Protein AF-A0ABD5DFR7-F1 (afdb_monomer)

Structure (mmCIF, N/CA/C/O backbone):
data_AF-A0ABD5DFR7-F1
#
_entry.id   AF-A0ABD5DFR7-F1
#
loop_
_atom_site.group_PDB
_atom_site.id
_atom_site.type_symbol
_atom_site.label_atom_id
_atom_site.label_alt_id
_atom_site.label_comp_id
_atom_site.label_asym_id
_atom_site.label_entity_id
_atom_site.label_seq_id
_atom_site.pdbx_PDB_ins_code
_atom_site.Cartn_x
_atom_site.Cartn_y
_atom_site.Cartn_z
_atom_site.occupancy
_atom_site.B_iso_or_equiv
_atom_site.auth_seq_id
_atom_site.auth_comp_id
_atom_site.auth_asym_id
_atom_site.auth_atom_id
_atom_site.pdbx_PDB_model_num
ATOM 1 N N . SER A 1 1 ? -7.370 10.850 8.129 1.00 72.00 1 SER A N 1
ATOM 2 C CA . SER A 1 1 ? -7.744 9.921 7.044 1.00 72.00 1 SER A CA 1
ATOM 3 C C . SER A 1 1 ? -6.776 8.747 7.048 1.00 72.00 1 SER A C 1
ATOM 5 O O . SER A 1 1 ? -5.586 8.996 7.196 1.00 72.00 1 SER A O 1
ATOM 7 N N . HIS A 1 2 ? -7.265 7.508 6.919 1.00 96.12 2 HIS A N 1
ATOM 8 C CA . HIS A 1 2 ? -6.459 6.269 6.876 1.00 96.12 2 HIS A CA 1
ATOM 9 C C . 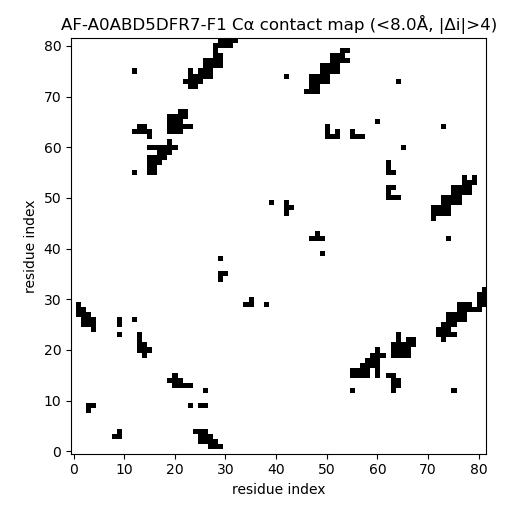HIS A 1 2 ? -6.301 5.699 5.453 1.00 96.12 2 HIS A C 1
ATOM 11 O O . HIS A 1 2 ? -5.955 4.534 5.271 1.00 96.12 2 HIS A O 1
ATOM 17 N N . LEU A 1 3 ? -6.528 6.558 4.459 1.00 98.38 3 LEU A N 1
ATOM 18 C CA . LEU A 1 3 ? -6.301 6.341 3.036 1.00 98.38 3 LEU A CA 1
ATOM 19 C C . LEU A 1 3 ? -5.694 7.629 2.467 1.00 98.38 3 LEU A C 1
ATOM 21 O O . LEU A 1 3 ? -6.220 8.722 2.713 1.00 98.38 3 LEU A O 1
ATOM 25 N N . LEU A 1 4 ? -4.587 7.504 1.73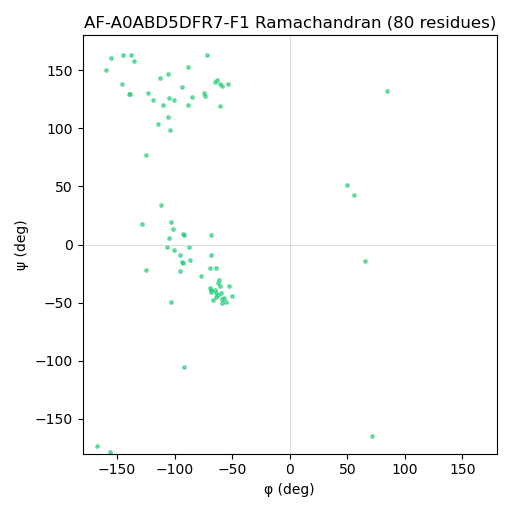8 1.00 98.69 4 LEU A N 1
ATOM 26 C CA . LEU A 1 4 ? -3.922 8.599 1.035 1.00 98.69 4 LEU A CA 1
ATOM 27 C C . LEU A 1 4 ? -3.809 8.257 -0.450 1.00 98.69 4 LEU A C 1
ATOM 29 O O . LEU A 1 4 ? -3.312 7.188 -0.786 1.00 98.69 4 LEU A O 1
ATOM 33 N N . THR A 1 5 ? -4.222 9.181 -1.312 1.00 98.44 5 THR A N 1
ATOM 34 C CA . THR A 1 5 ? -4.111 9.077 -2.781 1.00 98.44 5 THR A CA 1
ATOM 35 C C . THR A 1 5 ? -3.372 10.266 -3.396 1.00 98.44 5 THR A C 1
ATOM 37 O O . THR A 1 5 ? -2.808 10.153 -4.475 1.00 98.44 5 THR A O 1
ATOM 40 N N . ASP A 1 6 ? -3.322 11.403 -2.694 1.00 98.25 6 ASP A N 1
ATOM 41 C CA . ASP A 1 6 ? -2.565 12.588 -3.105 1.00 98.25 6 ASP A CA 1
ATOM 42 C C . ASP A 1 6 ? -1.060 12.258 -3.218 1.00 98.25 6 ASP A C 1
ATOM 44 O O . ASP A 1 6 ? -0.450 11.895 -2.200 1.00 98.25 6 ASP A O 1
ATOM 48 N N . PRO A 1 7 ? -0.443 12.409 -4.408 1.00 97.44 7 PRO A N 1
ATOM 49 C CA . PRO A 1 7 ? 0.965 12.094 -4.635 1.00 97.44 7 PRO A CA 1
ATOM 50 C C . PRO A 1 7 ? 1.922 12.766 -3.647 1.00 97.44 7 PRO A C 1
ATOM 52 O O . PRO A 1 7 ? 2.913 12.146 -3.245 1.00 97.44 7 PRO A O 1
ATOM 55 N N . ALA A 1 8 ? 1.625 13.997 -3.215 1.00 97.94 8 ALA A N 1
ATOM 56 C CA . ALA A 1 8 ? 2.453 14.718 -2.252 1.00 97.94 8 ALA A CA 1
ATOM 57 C C . ALA A 1 8 ? 2.380 14.077 -0.857 1.00 97.94 8 ALA A C 1
ATOM 59 O O . ALA A 1 8 ? 3.388 13.955 -0.161 1.00 97.94 8 ALA A O 1
ATOM 60 N N . LYS A 1 9 ? 1.200 13.591 -0.452 1.00 98.12 9 LYS A N 1
ATOM 61 C CA . LYS A 1 9 ? 1.000 12.934 0.852 1.00 98.12 9 LYS A CA 1
ATOM 62 C C . LYS A 1 9 ? 1.535 11.504 0.880 1.00 98.12 9 LYS A C 1
ATOM 64 O O . LYS A 1 9 ? 1.904 11.015 1.948 1.00 98.12 9 LYS A O 1
ATOM 69 N N . THR A 1 10 ? 1.588 10.830 -0.268 1.00 98.38 10 THR A N 1
ATOM 70 C CA . THR A 1 10 ? 2.103 9.456 -0.381 1.00 98.38 10 THR A CA 1
ATOM 71 C C . THR A 1 10 ? 3.621 9.392 -0.577 1.00 98.38 10 THR A C 1
ATOM 73 O O . THR A 1 10 ? 4.205 8.328 -0.376 1.00 98.38 10 THR A O 1
ATOM 76 N N . GLN A 1 11 ? 4.292 10.511 -0.890 1.00 98.12 11 GLN A N 1
ATOM 77 C CA . GLN A 1 11 ? 5.718 10.553 -1.250 1.00 98.12 11 GLN A CA 1
ATOM 78 C C . GLN A 1 11 ? 6.635 9.822 -0.254 1.00 98.12 11 GLN A C 1
ATOM 80 O O . GLN A 1 11 ? 7.488 9.041 -0.670 1.00 98.12 11 GLN A O 1
ATOM 85 N N . ARG A 1 12 ? 6.441 10.012 1.060 1.00 97.62 12 ARG A N 1
ATOM 86 C CA . ARG A 1 12 ? 7.284 9.374 2.096 1.00 97.62 12 ARG A CA 1
ATOM 87 C C . ARG A 1 12 ? 7.195 7.842 2.145 1.00 97.62 12 ARG A C 1
ATOM 89 O O . ARG A 1 12 ? 8.074 7.204 2.710 1.00 97.62 12 ARG A O 1
ATOM 96 N N . TYR A 1 13 ? 6.127 7.268 1.598 1.00 98.50 13 TYR A N 1
ATOM 97 C CA . TYR A 1 13 ? 5.907 5.820 1.521 1.00 98.50 13 TYR A CA 1
ATOM 98 C C . TYR A 1 13 ? 6.373 5.245 0.185 1.00 98.50 13 TYR A C 1
ATOM 100 O O . TYR A 1 13 ? 6.638 4.055 0.082 1.00 98.50 13 TYR A O 1
ATOM 108 N N . ARG A 1 14 ? 6.455 6.094 -0.842 1.00 98.31 14 ARG A N 1
ATOM 109 C CA . ARG A 1 14 ? 6.834 5.725 -2.205 1.00 98.31 14 ARG A CA 1
ATOM 110 C C . ARG A 1 14 ? 8.323 5.883 -2.490 1.00 98.31 14 ARG A C 1
ATOM 112 O O . ARG A 1 14 ? 8.792 5.340 -3.479 1.00 98.31 14 ARG A O 1
ATOM 119 N N . LYS A 1 15 ? 9.052 6.620 -1.649 1.00 98.44 15 LYS A N 1
ATOM 120 C CA . LYS A 1 15 ? 10.506 6.803 -1.723 1.00 98.44 15 LYS A CA 1
ATOM 121 C C . LYS A 1 15 ? 11.192 5.977 -0.638 1.00 98.44 15 LYS A C 1
ATOM 123 O O . LYS A 1 15 ? 10.841 6.101 0.535 1.00 98.44 15 LYS A O 1
ATOM 128 N N . GLY A 1 16 ? 12.143 5.135 -1.026 1.00 97.81 16 GLY A N 1
ATOM 129 C CA . GLY A 1 16 ? 12.902 4.308 -0.097 1.00 97.81 16 GLY A CA 1
ATOM 130 C C . GLY A 1 16 ? 13.892 5.126 0.732 1.00 97.81 16 GLY A C 1
ATOM 131 O O . GLY A 1 16 ? 14.223 6.269 0.406 1.00 97.81 16 GLY A O 1
ATOM 132 N N . PHE A 1 17 ? 14.372 4.530 1.825 1.00 97.06 17 PHE A N 1
ATOM 133 C CA . PHE A 1 17 ? 15.248 5.205 2.787 1.00 97.06 17 PHE A CA 1
ATOM 134 C C . PHE A 1 17 ? 16.586 5.651 2.178 1.00 97.06 17 PHE A C 1
ATOM 136 O O . PHE A 1 17 ? 17.049 6.760 2.435 1.00 97.06 17 PHE A O 1
ATOM 143 N N . ARG A 1 18 ? 17.210 4.783 1.369 1.00 97.62 18 ARG A N 1
ATOM 144 C CA . ARG A 1 18 ? 18.492 5.052 0.692 1.00 97.62 18 ARG A CA 1
ATOM 145 C C . ARG A 1 18 ? 18.304 5.389 -0.786 1.00 97.62 18 ARG A C 1
ATOM 147 O O . ARG A 1 18 ? 18.866 6.362 -1.277 1.00 97.62 18 ARG A O 1
ATOM 154 N N . SER A 1 19 ? 17.539 4.557 -1.479 1.00 96.19 19 SER A N 1
ATOM 155 C CA . SER A 1 19 ? 17.238 4.629 -2.908 1.00 96.19 19 SER A CA 1
ATOM 156 C C . SER A 1 19 ? 15.916 3.899 -3.174 1.00 96.19 19 SER A C 1
ATOM 158 O O . SER A 1 19 ? 15.282 3.416 -2.231 1.00 96.19 19 SER A O 1
ATOM 160 N N . GLY A 1 20 ? 15.495 3.829 -4.436 1.00 96.38 20 GLY A N 1
ATOM 161 C CA . GLY A 1 20 ? 14.201 3.278 -4.828 1.00 96.38 20 GLY A CA 1
ATOM 162 C C . GLY A 1 20 ? 13.082 4.313 -4.732 1.00 96.38 20 GLY A C 1
ATOM 163 O O . GLY A 1 20 ? 12.958 5.053 -3.751 1.00 96.38 20 GLY A O 1
ATOM 164 N N . GLN A 1 21 ? 12.280 4.394 -5.787 1.00 97.94 21 GLN A N 1
ATOM 165 C CA . GLN A 1 21 ? 11.077 5.209 -5.837 1.00 97.94 21 GLN A CA 1
ATOM 166 C C . GLN A 1 21 ? 10.156 4.695 -6.943 1.00 97.94 21 GLN A C 1
ATOM 168 O O . GLN A 1 21 ? 10.638 4.232 -7.976 1.00 97.94 21 GLN A O 1
ATOM 173 N N . GLY A 1 22 ? 8.849 4.867 -6.759 1.00 98.12 22 GLY A N 1
ATOM 174 C CA . GLY A 1 22 ? 7.872 4.694 -7.826 1.00 98.12 22 GLY A CA 1
ATOM 175 C C . GLY A 1 22 ? 6.495 5.241 -7.467 1.00 98.12 22 GLY A C 1
ATOM 176 O O . GLY A 1 22 ? 6.302 5.897 -6.438 1.00 98.12 22 GLY A O 1
ATOM 177 N N . GLU A 1 23 ? 5.527 5.005 -8.336 1.00 97.81 23 GLU A N 1
ATOM 178 C CA . GLU A 1 23 ? 4.142 5.416 -8.153 1.00 97.81 23 GLU A CA 1
ATOM 179 C C . GLU A 1 23 ? 3.330 4.353 -7.403 1.00 97.81 23 GLU A C 1
ATOM 181 O O . GLU A 1 23 ? 3.631 3.161 -7.409 1.00 97.81 23 GLU A O 1
ATOM 186 N N . ALA A 1 24 ? 2.295 4.811 -6.705 1.00 98.50 24 ALA A N 1
ATOM 187 C CA . ALA A 1 24 ? 1.306 3.951 -6.073 1.00 98.50 24 ALA A CA 1
ATOM 188 C C . ALA A 1 24 ? -0.050 4.649 -6.141 1.00 98.50 24 ALA A C 1
ATOM 190 O O . ALA A 1 24 ? -0.137 5.850 -5.878 1.00 98.50 24 ALA A O 1
ATOM 191 N N . LEU A 1 25 ? -1.099 3.886 -6.443 1.00 98.56 25 LEU A N 1
ATOM 192 C CA . LEU A 1 25 ? -2.483 4.358 -6.473 1.00 98.56 25 LEU A CA 1
ATOM 193 C C . LEU A 1 25 ? -2.911 4.898 -5.106 1.00 98.56 25 LEU A C 1
ATOM 195 O O . LEU A 1 25 ? -3.585 5.924 -5.011 1.00 98.56 25 LEU A O 1
ATOM 199 N N . ALA A 1 26 ? -2.527 4.197 -4.038 1.00 98.69 26 ALA A N 1
ATOM 200 C CA . ALA A 1 26 ? -2.882 4.581 -2.683 1.00 98.69 26 ALA A CA 1
ATOM 201 C C . ALA A 1 26 ? -1.903 4.054 -1.630 1.00 98.69 26 ALA A C 1
ATOM 203 O O . ALA A 1 26 ? -1.193 3.068 -1.835 1.00 98.69 26 ALA A O 1
ATOM 204 N N . VAL A 1 27 ? -1.940 4.692 -0.458 1.00 98.81 27 VAL A N 1
ATOM 205 C CA . VAL A 1 27 ? -1.374 4.172 0.791 1.00 98.81 27 VAL A CA 1
ATOM 206 C C . VAL A 1 27 ? -2.499 4.006 1.813 1.00 98.81 27 VAL A C 1
ATOM 208 O O . VAL A 1 27 ? -3.212 4.969 2.116 1.00 98.81 27 VAL A O 1
ATOM 211 N N . VAL A 1 28 ? -2.655 2.796 2.348 1.00 98.75 28 V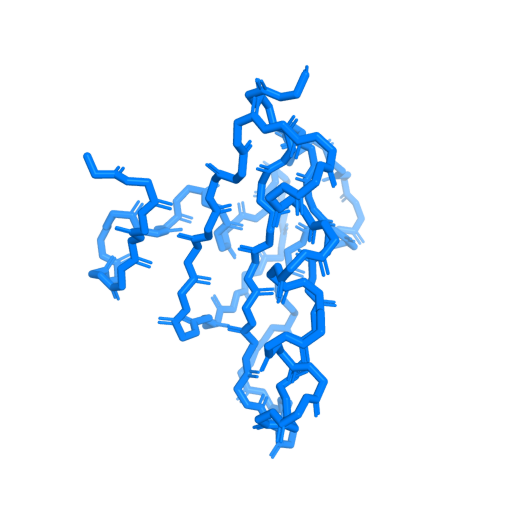AL A N 1
ATOM 212 C CA . VAL A 1 28 ? -3.708 2.423 3.309 1.00 98.75 28 VAL A CA 1
ATOM 213 C C . VAL A 1 28 ? -3.093 2.112 4.674 1.00 98.75 28 VAL A C 1
ATOM 215 O O . VAL A 1 28 ? -2.014 1.527 4.757 1.00 98.75 28 VAL A O 1
ATOM 218 N N . PHE A 1 29 ? -3.789 2.491 5.750 1.00 98.69 29 PHE A N 1
ATOM 219 C CA . PHE A 1 29 ? -3.329 2.339 7.136 1.00 98.69 29 PHE A CA 1
ATOM 220 C C . PHE A 1 29 ? -4.350 1.551 7.973 1.00 98.69 29 PHE A C 1
ATOM 222 O O . PHE A 1 29 ? -5.096 2.182 8.731 1.00 98.69 29 PHE A O 1
ATOM 229 N N . PRO A 1 30 ? -4.436 0.213 7.852 1.00 98.62 30 PRO A N 1
ATOM 230 C CA . PRO A 1 30 ? -5.343 -0.583 8.681 1.00 98.62 30 PRO A CA 1
ATOM 231 C C . PRO A 1 30 ? -4.993 -0.425 10.166 1.00 98.62 30 PRO A C 1
ATOM 233 O O . PRO A 1 30 ? -3.821 -0.383 10.527 1.00 98.62 30 PRO A O 1
ATOM 236 N N . GLY A 1 31 ? -6.003 -0.297 11.024 1.00 98.62 31 GLY A N 1
ATOM 237 C CA . GLY A 1 31 ? -5.855 -0.147 12.475 1.00 98.62 31 GLY A CA 1
ATOM 238 C C . GLY A 1 31 ? -6.098 -1.426 13.272 1.00 98.62 31 GLY A C 1
ATOM 239 O O . GLY A 1 31 ? -5.943 -1.417 14.486 1.00 98.62 31 GLY A O 1
ATOM 240 N N . THR A 1 32 ? -6.504 -2.515 12.616 1.00 98.69 32 THR A N 1
ATOM 241 C CA . THR A 1 32 ? -6.673 -3.840 13.228 1.00 98.69 32 THR A CA 1
ATOM 242 C C . THR A 1 32 ? -6.291 -4.937 12.237 1.00 98.69 32 THR A C 1
ATOM 244 O O . THR A 1 32 ? -6.275 -4.718 11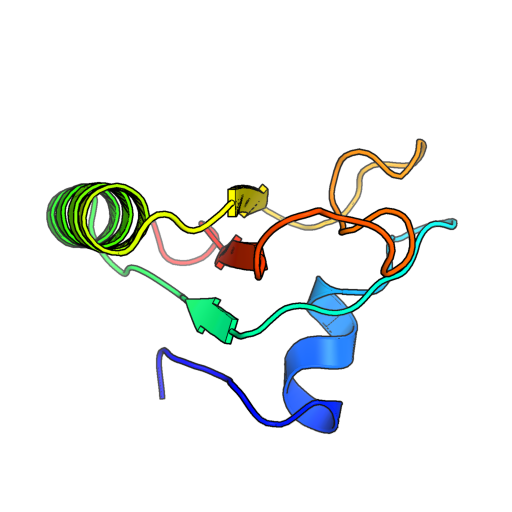.023 1.00 98.69 32 THR A O 1
ATOM 247 N N . LEU A 1 33 ? -6.051 -6.154 12.733 1.00 98.75 33 LEU A N 1
ATOM 248 C CA . LEU A 1 33 ? -5.797 -7.317 11.873 1.00 98.75 33 LEU A CA 1
ATOM 249 C C . LEU A 1 33 ? -6.992 -7.658 10.969 1.00 98.75 33 LEU A C 1
ATOM 251 O O . LEU A 1 33 ? -6.798 -8.075 9.829 1.00 98.75 33 LEU A O 1
ATOM 255 N N . LEU A 1 34 ? -8.226 -7.435 11.438 1.00 98.75 34 LEU A N 1
ATOM 256 C CA . LEU A 1 34 ? -9.425 -7.636 10.620 1.00 98.75 34 LEU A CA 1
ATOM 257 C C . LEU A 1 34 ? -9.517 -6.604 9.488 1.00 98.75 34 LEU A C 1
ATOM 259 O O . LEU A 1 34 ? -9.903 -6.949 8.373 1.00 98.75 34 LEU A O 1
ATOM 263 N N . GLU A 1 35 ? -9.155 -5.346 9.752 1.00 98.75 35 GLU A N 1
ATOM 264 C CA . GLU A 1 35 ? -9.050 -4.324 8.706 1.00 98.75 35 GLU A CA 1
ATOM 265 C C . GLU A 1 35 ? -7.954 -4.668 7.698 1.00 98.75 35 GLU A C 1
ATOM 267 O O . GLU A 1 35 ? -8.217 -4.605 6.501 1.00 98.75 35 GLU A O 1
ATOM 272 N N . LEU A 1 36 ? -6.768 -5.094 8.153 1.00 98.81 36 LEU A N 1
ATOM 273 C CA . LEU A 1 36 ? -5.697 -5.554 7.264 1.00 98.81 36 LEU A CA 1
ATOM 274 C C . LEU A 1 36 ? -6.195 -6.678 6.347 1.00 98.81 36 LEU A C 1
ATOM 276 O O . LEU A 1 36 ? -6.041 -6.590 5.132 1.00 98.81 36 LEU A O 1
ATOM 280 N N . TRP A 1 37 ? -6.844 -7.697 6.916 1.00 98.81 37 TRP A N 1
ATOM 281 C CA . TRP A 1 37 ? -7.423 -8.802 6.154 1.00 98.81 37 TRP A CA 1
ATOM 282 C C . TRP A 1 37 ? -8.424 -8.319 5.097 1.00 98.81 37 TRP A C 1
ATOM 284 O O . TRP A 1 37 ? -8.364 -8.733 3.942 1.00 98.81 37 TRP A O 1
ATOM 294 N N . ARG A 1 38 ? -9.328 -7.402 5.453 1.00 98.81 38 ARG A N 1
ATOM 295 C CA . ARG A 1 38 ? -10.303 -6.837 4.506 1.00 98.81 38 ARG A CA 1
ATOM 296 C C . ARG A 1 38 ? -9.639 -6.024 3.393 1.00 98.81 38 ARG A C 1
ATOM 298 O O . ARG A 1 38 ? -10.065 -6.133 2.249 1.00 98.81 38 ARG A O 1
ATOM 305 N N . VAL A 1 39 ? -8.594 -5.253 3.704 1.00 98.75 39 VAL A N 1
ATOM 306 C CA . VAL A 1 39 ? -7.821 -4.495 2.703 1.00 98.75 39 VAL A CA 1
ATOM 307 C C . VAL A 1 39 ? -7.113 -5.439 1.732 1.00 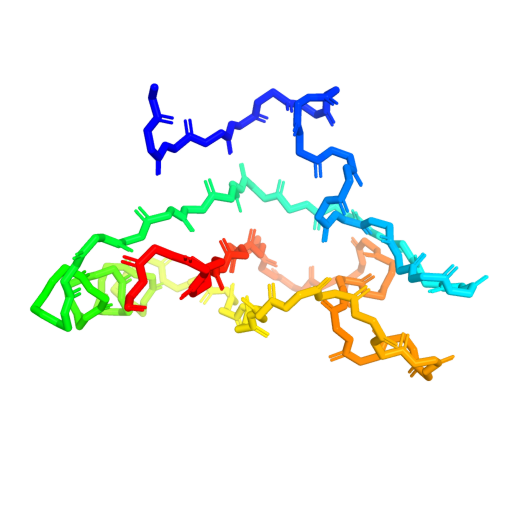98.75 39 VAL A C 1
ATOM 309 O O . VAL A 1 39 ? -7.141 -5.186 0.530 1.00 98.75 39 VAL A O 1
ATOM 312 N N . LEU A 1 40 ? -6.529 -6.538 2.225 1.00 98.81 40 LEU A N 1
ATOM 313 C CA . LEU A 1 40 ? -5.910 -7.558 1.374 1.00 98.81 40 LEU A CA 1
ATOM 314 C C . LEU A 1 40 ? -6.926 -8.156 0.392 1.00 98.81 40 LEU A C 1
ATOM 316 O O . LEU A 1 40 ? -6.660 -8.161 -0.806 1.00 98.81 40 LEU A O 1
ATOM 320 N N . ASN A 1 41 ? -8.099 -8.585 0.877 1.00 98.88 41 ASN A N 1
ATOM 321 C CA . ASN A 1 41 ? -9.156 -9.120 0.007 1.00 98.88 41 ASN A CA 1
ATOM 322 C C . ASN A 1 41 ? -9.594 -8.095 -1.046 1.00 98.88 41 ASN A C 1
ATOM 324 O O . ASN A 1 41 ? -9.605 -8.409 -2.228 1.00 98.88 41 ASN A O 1
ATOM 328 N N . ALA A 1 42 ? -9.847 -6.845 -0.644 1.00 98.81 42 ALA A N 1
ATOM 329 C CA . ALA A 1 42 ? -10.256 -5.796 -1.575 1.00 98.81 42 ALA A CA 1
ATOM 330 C C . ALA A 1 42 ? -9.205 -5.511 -2.666 1.00 98.81 42 ALA A C 1
ATOM 332 O O . ALA A 1 42 ? -9.571 -5.229 -3.804 1.00 98.81 42 ALA A O 1
ATOM 333 N N . CYS A 1 43 ? -7.908 -5.583 -2.343 1.00 98.81 43 CYS A N 1
ATOM 334 C CA . CYS A 1 43 ? -6.847 -5.421 -3.340 1.00 98.81 43 CYS A CA 1
ATOM 335 C C . CYS A 1 43 ? -6.808 -6.595 -4.326 1.00 98.81 43 CYS A C 1
ATOM 337 O O . CYS A 1 43 ? -6.630 -6.365 -5.518 1.00 98.81 43 CYS A O 1
ATOM 339 N N . VAL A 1 44 ? -6.991 -7.830 -3.844 1.00 98.75 44 VAL A N 1
ATOM 340 C CA . VAL A 1 44 ? -7.031 -9.031 -4.695 1.00 98.75 44 VAL A CA 1
ATOM 341 C C . VAL A 1 44 ? -8.255 -9.014 -5.609 1.00 98.75 44 VAL A C 1
ATOM 343 O O . VAL A 1 44 ? -8.106 -9.194 -6.814 1.00 98.75 44 VAL A O 1
ATOM 346 N N . ASP A 1 45 ? -9.440 -8.726 -5.068 1.00 98.81 45 ASP A N 1
ATOM 347 C CA . ASP A 1 45 ? -10.691 -8.655 -5.834 1.00 98.81 45 ASP A CA 1
ATOM 348 C C . ASP A 1 45 ? -10.642 -7.569 -6.924 1.00 98.81 45 ASP A C 1
ATOM 350 O O . AS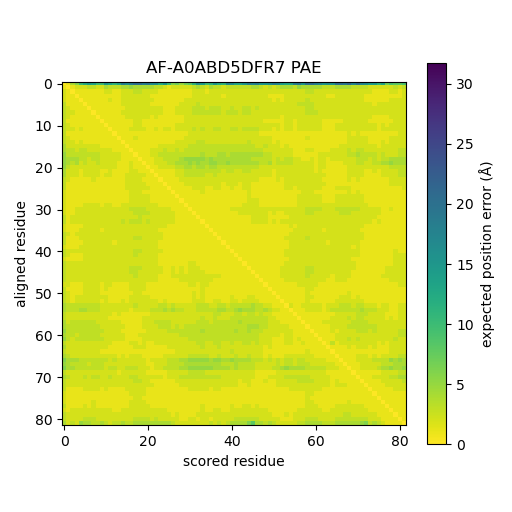P A 1 45 ? -11.268 -7.702 -7.974 1.00 98.81 45 ASP A O 1
ATOM 354 N N . ALA A 1 46 ? -9.882 -6.496 -6.686 1.00 98.75 46 ALA A N 1
ATOM 355 C CA . ALA A 1 46 ? -9.666 -5.403 -7.631 1.00 98.75 46 ALA A CA 1
ATOM 356 C C . ALA A 1 46 ? -8.428 -5.585 -8.535 1.00 98.75 46 ALA A C 1
ATOM 358 O O . ALA A 1 46 ? -8.063 -4.637 -9.236 1.00 98.75 46 ALA A O 1
ATOM 359 N N . ASP A 1 47 ? -7.778 -6.754 -8.494 1.00 98.62 47 ASP A N 1
ATOM 360 C CA . ASP A 1 47 ? -6.559 -7.087 -9.244 1.00 98.62 47 ASP A CA 1
ATOM 361 C C . ASP A 1 47 ? -5.453 -6.019 -9.105 1.00 98.62 47 ASP A C 1
ATOM 363 O O . ASP A 1 47 ? -4.927 -5.475 -10.078 1.00 98.62 47 ASP A O 1
ATOM 367 N N . LYS A 1 48 ? -5.133 -5.650 -7.859 1.00 98.75 48 LYS A N 1
ATOM 368 C CA . LYS A 1 48 ? -4.086 -4.671 -7.522 1.00 98.75 48 LYS A CA 1
ATOM 369 C C . LYS A 1 48 ? -2.846 -5.346 -6.960 1.00 98.75 48 LYS A C 1
ATOM 371 O O . LYS A 1 48 ? -2.927 -6.321 -6.213 1.00 98.75 48 LYS A O 1
ATOM 376 N N . ILE A 1 49 ? -1.682 -4.771 -7.256 1.00 98.81 49 ILE A N 1
ATOM 377 C CA . ILE A 1 49 ? -0.425 -5.201 -6.643 1.00 98.81 49 ILE A CA 1
ATOM 378 C C . ILE A 1 49 ? -0.386 -4.703 -5.200 1.00 98.81 49 ILE A C 1
ATOM 380 O O . ILE A 1 49 ? -0.605 -3.523 -4.925 1.00 98.81 49 ILE A O 1
ATOM 384 N N . ILE A 1 50 ? -0.074 -5.607 -4.275 1.00 98.88 50 ILE A N 1
ATOM 385 C CA . ILE A 1 50 ? 0.029 -5.306 -2.847 1.00 98.88 50 ILE A CA 1
ATOM 386 C C . ILE A 1 50 ? 1.500 -5.140 -2.484 1.00 98.88 50 ILE A C 1
ATOM 388 O O . ILE A 1 50 ? 2.295 -6.062 -2.661 1.00 98.88 50 ILE A O 1
ATOM 392 N N . LEU A 1 51 ? 1.847 -3.988 -1.909 1.00 98.81 51 LEU A N 1
ATOM 393 C CA . LEU A 1 51 ? 3.170 -3.740 -1.348 1.00 98.81 51 LEU A CA 1
ATOM 394 C C . LEU A 1 51 ? 3.060 -3.563 0.168 1.00 98.81 51 LEU A C 1
ATOM 396 O O . LEU A 1 51 ? 2.628 -2.524 0.670 1.00 98.81 51 LEU A O 1
ATOM 400 N N . MET A 1 52 ? 3.446 -4.603 0.907 1.00 98.69 52 MET A N 1
ATOM 401 C CA . MET A 1 52 ? 3.473 -4.573 2.368 1.00 98.6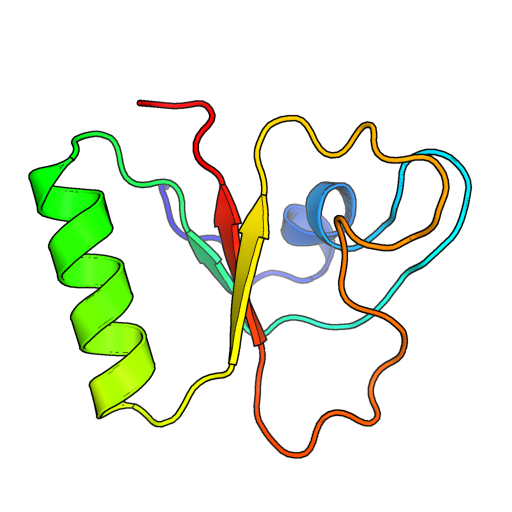9 52 MET A CA 1
ATOM 402 C C . MET A 1 52 ? 4.650 -3.731 2.859 1.00 98.69 52 MET A C 1
ATOM 404 O O . MET A 1 52 ? 5.795 -3.970 2.478 1.00 98.69 52 MET A O 1
ATOM 408 N N . GLN A 1 53 ? 4.381 -2.766 3.737 1.00 98.75 53 GLN A N 1
ATOM 409 C CA . GLN A 1 53 ? 5.405 -1.871 4.265 1.00 98.75 53 GLN A CA 1
ATOM 410 C C . GLN A 1 53 ? 5.198 -1.624 5.764 1.00 98.75 53 GLN A C 1
ATOM 412 O O . GLN A 1 53 ? 4.123 -1.230 6.202 1.00 98.75 53 GLN A O 1
ATOM 417 N N . ALA A 1 54 ? 6.251 -1.801 6.564 1.00 97.12 54 ALA A N 1
ATOM 418 C CA . ALA A 1 54 ? 6.266 -1.354 7.957 1.00 97.12 54 ALA A CA 1
ATOM 419 C C . ALA A 1 54 ? 6.844 0.071 8.044 1.00 97.12 54 ALA A C 1
ATOM 421 O O . ALA A 1 54 ? 6.195 1.036 7.647 1.00 97.12 54 ALA A O 1
ATOM 422 N N . ALA A 1 55 ? 8.084 0.211 8.515 1.00 96.75 55 ALA A N 1
ATOM 423 C CA . ALA A 1 55 ? 8.724 1.507 8.749 1.00 96.75 55 ALA A CA 1
ATOM 424 C C . ALA A 1 55 ? 9.450 2.108 7.528 1.00 96.75 55 ALA A C 1
ATOM 426 O O . ALA A 1 55 ? 9.977 3.210 7.634 1.00 96.75 55 ALA A O 1
ATOM 427 N N . ASN A 1 56 ? 9.491 1.406 6.387 1.00 97.81 56 ASN A N 1
ATOM 428 C CA . ASN A 1 56 ? 10.194 1.849 5.173 1.00 97.81 56 ASN A CA 1
ATOM 429 C C . ASN A 1 56 ? 11.696 2.162 5.387 1.00 97.81 56 ASN A C 1
ATOM 431 O O . ASN A 1 56 ? 12.216 3.159 4.896 1.00 97.81 56 ASN A O 1
ATOM 435 N N . THR A 1 57 ? 12.405 1.323 6.146 1.00 97.94 57 THR A N 1
ATOM 436 C CA . THR A 1 57 ? 13.847 1.487 6.434 1.00 97.94 57 THR A CA 1
ATOM 437 C C . THR A 1 57 ? 14.739 0.511 5.663 1.00 97.94 57 THR A C 1
ATOM 439 O O . THR A 1 57 ? 15.949 0.467 5.883 1.00 97.94 57 THR A O 1
ATOM 442 N N . GLY A 1 58 ? 14.160 -0.278 4.752 1.00 96.88 58 GLY A N 1
ATOM 443 C CA . GLY A 1 58 ? 14.913 -1.171 3.878 1.00 96.88 58 GLY A CA 1
ATOM 444 C C . GLY A 1 58 ? 15.928 -0.398 3.031 1.00 96.88 58 GLY A C 1
ATOM 445 O O . GLY A 1 58 ? 15.627 0.660 2.480 1.00 96.88 58 GLY A O 1
ATOM 446 N N . LEU A 1 59 ? 17.148 -0.927 2.921 1.00 98.00 59 LEU A N 1
ATOM 447 C CA . LEU A 1 59 ? 18.249 -0.253 2.218 1.00 98.00 59 LEU A CA 1
ATOM 448 C C . LEU A 1 59 ? 18.376 -0.672 0.749 1.00 98.00 59 LEU A C 1
ATOM 450 O O . LEU A 1 59 ? 19.072 -0.017 -0.024 1.00 98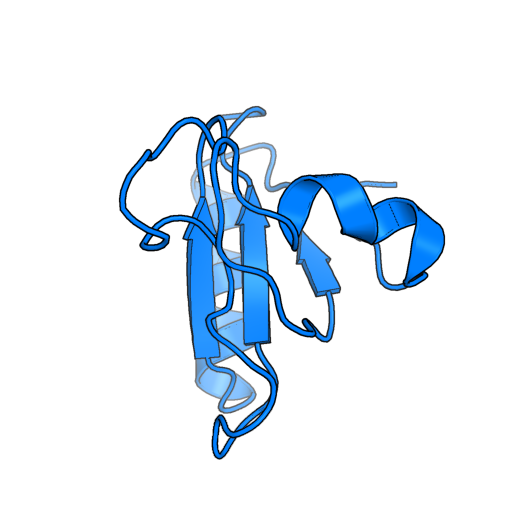.00 59 LEU A O 1
ATOM 454 N N . THR A 1 60 ? 17.730 -1.766 0.360 1.00 97.56 60 THR A N 1
ATOM 455 C CA . THR A 1 60 ? 17.864 -2.407 -0.956 1.00 97.56 60 THR A CA 1
ATOM 456 C C . THR A 1 60 ? 16.585 -2.282 -1.782 1.00 97.56 60 THR A C 1
ATOM 458 O O . THR A 1 60 ? 16.227 -3.210 -2.496 1.00 97.56 60 THR A O 1
ATOM 461 N N . GLU A 1 61 ? 15.868 -1.162 -1.634 1.00 96.75 61 GLU A N 1
ATOM 462 C CA . GLU A 1 61 ? 14.685 -0.765 -2.429 1.00 96.75 61 GLU A CA 1
ATOM 463 C C . GLU A 1 61 ? 13.429 -1.645 -2.285 1.00 96.75 61 GLU A C 1
ATOM 465 O O . GLU A 1 61 ? 12.335 -1.192 -2.596 1.00 96.75 61 GLU A O 1
ATOM 470 N N . GLY A 1 62 ? 13.534 -2.846 -1.711 1.00 96.81 62 GLY A N 1
ATOM 471 C CA . GLY A 1 62 ? 12.426 -3.802 -1.569 1.00 96.81 62 GLY A CA 1
ATOM 472 C C . GLY A 1 62 ? 11.304 -3.403 -0.600 1.00 96.81 62 GLY A C 1
ATOM 473 O O . GLY A 1 62 ? 10.451 -4.227 -0.291 1.00 96.81 62 GLY A O 1
ATOM 474 N N . SER A 1 63 ? 11.309 -2.175 -0.077 1.00 97.88 63 SER A N 1
ATOM 475 C CA . SER A 1 63 ? 10.238 -1.638 0.775 1.00 97.88 63 SER A CA 1
ATOM 476 C C . SER A 1 63 ? 9.360 -0.610 0.064 1.00 97.88 63 SER A C 1
ATOM 478 O O . SER A 1 63 ? 8.412 -0.133 0.675 1.00 97.88 63 SER A O 1
ATOM 480 N N . THR A 1 64 ? 9.640 -0.265 -1.193 1.00 98.25 64 THR A N 1
ATOM 481 C CA . THR A 1 64 ? 8.898 0.734 -1.979 1.00 98.25 64 THR A CA 1
ATOM 482 C C . THR A 1 64 ? 8.690 0.254 -3.412 1.00 98.25 64 THR A C 1
ATOM 484 O O . THR A 1 64 ? 9.395 -0.662 -3.832 1.00 98.25 64 THR A O 1
ATOM 487 N N . PRO A 1 65 ? 7.761 0.852 -4.183 1.00 98.38 65 PRO A N 1
ATOM 488 C CA . PRO A 1 65 ? 7.688 0.595 -5.617 1.00 98.38 65 PRO A CA 1
ATOM 489 C C . PRO A 1 65 ? 9.048 0.856 -6.282 1.00 98.38 65 PRO A C 1
ATOM 491 O O . PRO A 1 65 ? 9.728 1.828 -5.936 1.00 98.38 65 PRO A O 1
ATOM 494 N N . ASN A 1 66 ? 9.453 -0.014 -7.205 1.00 97.94 66 ASN A N 1
ATOM 495 C CA . ASN A 1 66 ? 10.663 0.152 -8.005 1.00 97.94 66 ASN A CA 1
ATOM 496 C C . ASN A 1 66 ? 10.259 0.603 -9.412 1.00 97.94 66 ASN A C 1
ATOM 498 O O . ASN A 1 66 ? 9.825 -0.211 -10.212 1.00 97.94 66 ASN A O 1
ATOM 502 N N . GLY A 1 67 ? 10.335 1.906 -9.687 1.00 96.88 67 GLY A N 1
ATOM 503 C CA . GLY A 1 67 ? 9.864 2.450 -10.957 1.00 96.88 67 GLY A CA 1
ATOM 504 C C . GLY A 1 67 ? 8.337 2.450 -11.093 1.00 96.88 67 GLY A C 1
ATOM 505 O O . GLY A 1 67 ? 7.598 2.350 -10.112 1.00 96.88 67 GLY A O 1
ATOM 506 N N . ASN A 1 68 ? 7.878 2.633 -12.332 1.00 97.50 68 ASN A N 1
ATOM 507 C CA . ASN A 1 68 ? 6.470 2.858 -12.689 1.00 97.50 68 ASN A CA 1
ATOM 508 C C . ASN A 1 68 ? 5.989 1.899 -13.792 1.00 97.50 68 ASN A C 1
ATOM 510 O O . ASN A 1 68 ? 5.006 2.180 -14.469 1.00 97.50 68 ASN A O 1
ATOM 514 N N . ASP A 1 69 ? 6.719 0.812 -14.017 1.00 97.50 69 ASP A N 1
ATOM 515 C CA . ASP A 1 69 ? 6.552 -0.145 -15.114 1.00 97.50 69 ASP A CA 1
ATOM 516 C C . ASP A 1 69 ? 5.831 -1.434 -14.689 1.00 97.50 69 ASP A C 1
ATOM 518 O O . ASP A 1 69 ? 5.791 -2.410 -15.436 1.00 97.50 69 ASP A O 1
ATOM 522 N N . TYR A 1 70 ? 5.214 -1.430 -13.506 1.00 98.19 70 TYR A N 1
ATOM 523 C CA . TYR A 1 70 ? 4.303 -2.489 -13.087 1.00 98.19 70 TYR A CA 1
ATOM 524 C C . TYR A 1 70 ? 3.076 -2.557 -14.010 1.00 98.19 70 TYR A C 1
ATOM 526 O O . TYR A 1 70 ? 2.529 -1.533 -14.419 1.00 98.19 70 TYR A O 1
ATOM 534 N N . ASP A 1 71 ? 2.615 -3.776 -14.299 1.00 98.25 71 ASP A N 1
ATOM 535 C CA . ASP A 1 71 ? 1.466 -4.039 -15.179 1.00 98.25 71 ASP A CA 1
ATOM 536 C C . ASP A 1 71 ? 0.116 -3.597 -14.588 1.00 98.25 71 ASP A C 1
ATOM 538 O O . ASP A 1 71 ? -0.858 -3.397 -15.317 1.00 98.25 71 ASP A O 1
ATOM 542 N N . ARG A 1 72 ? 0.063 -3.434 -13.263 1.00 98.44 72 ARG A N 1
ATOM 543 C CA . ARG A 1 72 ? -1.110 -3.051 -12.477 1.00 98.44 72 ARG A CA 1
ATOM 544 C C . ARG A 1 72 ? -0.742 -1.987 -11.457 1.00 98.44 72 ARG A C 1
ATOM 546 O O . ARG A 1 72 ? 0.401 -1.844 -11.027 1.00 98.44 72 ARG A O 1
ATOM 553 N N . GLU A 1 73 ? -1.755 -1.254 -11.023 1.00 98.31 73 GLU A N 1
ATOM 554 C CA . GLU A 1 73 ? -1.603 -0.241 -9.988 1.00 98.31 73 GLU A CA 1
ATOM 555 C C . GLU A 1 73 ? -1.218 -0.860 -8.633 1.00 98.31 73 GLU A C 1
ATOM 557 O O . GLU A 1 73 ? -1.762 -1.888 -8.218 1.00 98.31 73 GLU A O 1
ATOM 562 N N . ILE A 1 74 ? -0.307 -0.192 -7.918 1.00 98.81 74 ILE A N 1
ATOM 563 C CA . ILE A 1 74 ? 0.175 -0.618 -6.598 1.00 98.81 74 ILE A CA 1
ATOM 564 C C . ILE A 1 74 ? -0.629 0.044 -5.481 1.00 98.81 74 ILE A C 1
ATOM 566 O O . ILE A 1 74 ? -0.815 1.263 -5.471 1.00 98.81 74 ILE A O 1
ATOM 570 N N . VAL A 1 75 ? -1.001 -0.743 -4.473 1.00 98.88 75 VAL A N 1
ATOM 571 C CA . VAL A 1 75 ? -1.464 -0.263 -3.169 1.00 98.88 75 VAL A CA 1
ATOM 572 C C . VAL A 1 75 ? -0.408 -0.586 -2.115 1.00 98.88 75 VAL A C 1
ATOM 574 O O . VAL A 1 75 ? -0.082 -1.749 -1.872 1.00 98.88 75 VAL A O 1
ATOM 577 N N . ILE A 1 76 ? 0.115 0.450 -1.459 1.00 98.88 76 ILE A N 1
ATOM 578 C CA . ILE A 1 76 ? 1.010 0.283 -0.310 1.00 98.88 76 ILE A CA 1
ATOM 579 C C . ILE A 1 76 ? 0.156 0.118 0.949 1.00 98.88 76 ILE A C 1
ATOM 581 O O . ILE A 1 76 ? -0.678 0.972 1.259 1.00 98.88 76 ILE A O 1
ATOM 585 N N . ILE A 1 77 ? 0.391 -0.945 1.713 1.00 98.81 77 ILE A N 1
ATOM 586 C CA . ILE A 1 77 ? -0.255 -1.160 3.012 1.00 98.81 77 ILE A CA 1
ATOM 587 C C . ILE A 1 77 ? 0.773 -0.892 4.108 1.00 98.81 77 ILE A C 1
ATOM 589 O O . ILE A 1 77 ? 1.709 -1.671 4.291 1.00 98.81 77 ILE A O 1
ATOM 593 N N . SER A 1 78 ? 0.589 0.208 4.842 1.00 98.62 78 SER A N 1
ATOM 594 C CA . SER A 1 78 ? 1.447 0.562 5.972 1.00 98.62 78 SER A CA 1
ATOM 595 C C . SER A 1 78 ? 0.929 -0.059 7.267 1.00 98.62 78 SER A C 1
ATOM 597 O O . SER A 1 78 ? -0.181 0.241 7.708 1.00 98.62 78 SER A O 1
ATOM 599 N N . THR A 1 79 ? 1.744 -0.889 7.912 1.00 98.50 79 THR A N 1
ATOM 600 C CA . THR A 1 79 ? 1.346 -1.654 9.106 1.00 98.50 79 THR A CA 1
ATOM 601 C C . THR A 1 79 ? 1.655 -0.962 10.437 1.00 98.50 79 THR A C 1
ATOM 603 O O . THR A 1 79 ? 1.496 -1.572 11.484 1.00 98.50 79 THR A O 1
ATOM 606 N N . LEU A 1 80 ? 2.073 0.309 10.440 1.00 98.00 80 LEU A N 1
ATOM 607 C CA . LEU A 1 80 ? 2.516 1.016 11.658 1.00 98.00 80 LEU A CA 1
ATOM 608 C C . LEU A 1 80 ? 1.410 1.312 12.691 1.00 98.00 80 LEU A C 1
ATOM 610 O O . LEU A 1 80 ? 1.715 1.801 13.774 1.00 98.00 80 LEU A O 1
ATOM 614 N N . ARG A 1 81 ? 0.136 1.090 12.348 1.00 97.75 81 ARG A N 1
ATOM 615 C CA . ARG A 1 81 ? -1.006 1.245 13.267 1.00 97.75 81 ARG A CA 1
ATOM 616 C C . ARG A 1 81 ? -1.428 -0.063 13.945 1.00 97.75 81 ARG A C 1
ATOM 618 O O . ARG A 1 81 ? -2.329 -0.004 14.779 1.00 97.75 81 ARG A O 1
ATOM 625 N N . LEU A 1 82 ? -0.866 -1.195 13.518 1.00 94.25 82 LEU A N 1
ATOM 626 C CA . LEU A 1 82 ? -1.198 -2.523 14.036 1.00 94.25 82 LEU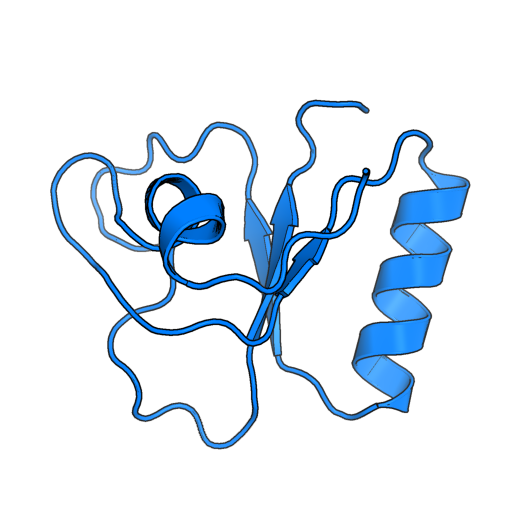 A CA 1
ATOM 627 C C . LEU A 1 82 ? -0.516 -2.780 15.379 1.00 94.25 82 LEU A C 1
ATOM 629 O O . LEU A 1 82 ? 0.644 -2.339 15.538 1.00 94.25 82 LEU A O 1
#

Organism: Acinetobacter baumannii (NCBI:txid470)

Secondary structure (DSSP, 8-state):
--EE--HHHHHHHHB-SSS-BB--SEEE--SSHHHHHHHHHHHHHTT-EEEEESS---SSSTTS--BS--SS-EEEEE-TT-

Radius of gyration: 11.92 Å; Cα contacts (8 Å, |Δi|>4): 161; chains: 1; bounding box: 29×24×29 Å

Mean predicted aligned error: 1.93 Å

Solvent-accessible surface area (backbone atoms only — not comparable to full-atom values): 4551 Å² total; per-residue (Å²): 128,60,64,39,60,54,67,81,79,37,41,80,64,22,40,28,64,73,41,46,40,34,65,56,63,32,39,36,47,37,68,40,72,68,47,43,52,51,52,52,51,54,33,57,79,65,66,38,41,79,44,76,26,64,88,47,71,43,70,79,26,83,41,25,39,75,47,77,79,66,96,48,58,30,37,36,41,36,49,78,58,94

Nearest PDB structures (foldseek):
  1f0x-assembly2_B  TM=1.008E+00  e=1.006E-13  Escherichia coli
  2uuu-assembly2_C  TM=8.659E-01  e=2.333E-03  Dictyostelium discoideum
  5ae3-assembly1_C  TM=8.480E-01  e=6.060E-03  Cavia porcellus
  6gou-assembly2_A  TM=8.419E-01  e=5.687E-03  Cavia porcellus
  4bc9-assembly1_C  TM=8.466E-01  e=7.818E-03  Cavia porcellus

pLDDT: mean 97.82, std 2.98, range [72.0, 98.88]

Sequence (82 aa):
SHLLTDPAKTQRYRKGFRSGQGEALAVVFPGTLLELWRVLNACVDADKIILMQAANTGLTEGSTPNGNDYDREIVIISTLRL

Foldseek 3Di:
DQKDQPCVVCQVQQAAPAGAGEDARIEGEDQDPVSVVVVVVVCVVVVEAEQEAEPRHDNPRSNHDHYYPDPHHYYYYYHPND

InterPro domains:
  IPR016167 FAD-binding, type PCMH, subdomain 1 [G3DSA:3.30.43.10] (1-82)
  IPR036318 FAD-binding, type PCMH-like superfamily [SSF56176] (2-82)
  IPR051264 FAD-binding Oxidoreductase/Transferase Type 4 [PTHR43716] (2-81)